Protein AF-A0A937BNZ9-F1 (afdb_monomer)

Sequence (127 aa):
MSKSIRKKSKSIGTYRVVGVMSGSSLDGLDLALCELKYARGKWIWRIEKARTIPYPPRIQEALEHVMTGNAFALAVVDTELGEFIGEKCKRFAGGKADRSAVTDTPFSTCHAVRLPSRSVPAGPSRP

pLDDT: mean 71.4, std 21.03, range [30.64, 91.31]

Radius of gyration: 19.52 Å; Cα contacts (8 Å, |Δi|>4): 177; chains: 1; bounding box: 62×24×57 Å

Structure (mmCIF, N/CA/C/O backbone):
data_AF-A0A937BNZ9-F1
#
_entry.id   AF-A0A937BNZ9-F1
#
loop_
_atom_site.group_PDB
_atom_site.id
_atom_site.type_symbol
_atom_site.label_atom_id
_atom_site.label_alt_id
_atom_site.label_comp_id
_atom_site.label_asym_id
_atom_site.label_entity_id
_atom_site.label_seq_id
_atom_site.pdbx_PDB_ins_code
_atom_site.Cartn_x
_atom_site.Cartn_y
_atom_site.Cartn_z
_atom_site.occupancy
_atom_site.B_iso_or_equiv
_atom_site.auth_seq_id
_atom_site.auth_comp_id
_atom_site.auth_asym_id
_atom_site.auth_atom_id
_atom_site.pdbx_PDB_model_num
ATOM 1 N N . MET A 1 1 ? -47.357 -3.696 33.676 1.00 39.22 1 MET A N 1
ATOM 2 C CA . MET A 1 1 ? -46.213 -4.532 33.241 1.00 39.22 1 MET A CA 1
ATOM 3 C C . MET A 1 1 ? -45.442 -3.793 32.150 1.00 39.22 1 MET A C 1
ATOM 5 O O . MET A 1 1 ? -45.849 -3.821 30.996 1.00 39.22 1 MET A O 1
ATOM 9 N N . SER A 1 2 ? -44.379 -3.067 32.508 1.00 37.16 2 SER A N 1
ATOM 10 C CA . SER A 1 2 ? -43.599 -2.262 31.555 1.00 37.16 2 SER A CA 1
ATOM 11 C C . SER A 1 2 ? -42.549 -3.126 30.857 1.00 37.16 2 SER A C 1
ATOM 13 O O . SER A 1 2 ? -41.613 -3.612 31.491 1.00 37.16 2 SER A O 1
ATOM 15 N N . LYS A 1 3 ? -42.697 -3.337 29.545 1.00 41.12 3 LYS A N 1
ATOM 16 C CA . LYS A 1 3 ? -41.694 -4.030 28.725 1.00 41.12 3 LYS A CA 1
ATOM 17 C C . LYS A 1 3 ? -40.485 -3.108 28.530 1.00 41.12 3 LYS A C 1
ATOM 19 O O . LYS A 1 3 ? -40.540 -2.148 27.770 1.00 41.12 3 LYS A O 1
ATOM 24 N N . SER A 1 4 ? -39.396 -3.406 29.236 1.00 41.72 4 SER A N 1
ATOM 25 C CA . SER A 1 4 ? -38.092 -2.760 29.061 1.00 41.72 4 SER A CA 1
ATOM 26 C C . SER A 1 4 ? -37.494 -3.155 27.706 1.00 41.72 4 SER A C 1
ATOM 28 O O . SER A 1 4 ? -37.100 -4.303 27.487 1.00 41.72 4 SER A O 1
ATOM 30 N N . ILE A 1 5 ? -37.464 -2.206 26.769 1.00 54.00 5 ILE A N 1
ATOM 31 C CA . ILE A 1 5 ? -36.854 -2.369 25.446 1.00 54.00 5 ILE A CA 1
ATOM 32 C C . ILE A 1 5 ? -35.333 -2.299 25.619 1.00 54.00 5 ILE A C 1
ATOM 34 O O . ILE A 1 5 ? -34.747 -1.223 25.749 1.00 54.00 5 ILE A O 1
ATOM 38 N N . ARG A 1 6 ? -34.671 -3.461 25.607 1.00 47.72 6 ARG A N 1
ATOM 39 C CA . ARG A 1 6 ? -33.206 -3.550 25.539 1.00 47.72 6 ARG A CA 1
ATOM 40 C C . ARG A 1 6 ? -32.745 -3.054 24.165 1.00 47.72 6 ARG A C 1
ATOM 42 O O . ARG A 1 6 ? -32.777 -3.803 23.190 1.00 47.72 6 ARG A O 1
ATOM 49 N N . LYS A 1 7 ? -32.300 -1.797 24.067 1.00 47.56 7 LYS A N 1
ATOM 50 C CA . LYS A 1 7 ? -31.563 -1.309 22.890 1.00 47.56 7 LYS A CA 1
ATOM 51 C C . LYS A 1 7 ? -30.273 -2.128 22.770 1.00 47.56 7 LYS A C 1
ATOM 53 O O . LYS A 1 7 ? -29.366 -1.967 23.583 1.00 47.56 7 LYS A O 1
ATOM 58 N N . LYS A 1 8 ? -30.185 -3.029 21.784 1.00 41.88 8 LYS A N 1
ATOM 59 C CA . LYS A 1 8 ? -28.918 -3.681 21.417 1.00 41.88 8 LYS A CA 1
ATOM 60 C C . LYS A 1 8 ? -27.934 -2.582 21.012 1.00 41.88 8 LYS A C 1
ATOM 62 O O . LYS A 1 8 ? -28.094 -1.957 19.968 1.00 41.88 8 LYS A O 1
ATOM 67 N N . SER A 1 9 ? -26.941 -2.333 21.860 1.00 45.09 9 SER A N 1
ATOM 68 C CA . SER A 1 9 ? -25.774 -1.522 21.526 1.00 45.09 9 SER A CA 1
ATOM 69 C C . SER A 1 9 ? -25.082 -2.169 20.325 1.00 45.09 9 SER A C 1
ATOM 71 O O . SER A 1 9 ? -24.562 -3.280 20.431 1.00 45.09 9 SER A O 1
ATOM 73 N N . LYS A 1 10 ? -25.150 -1.520 19.158 1.00 46.25 10 LYS A N 1
ATOM 74 C CA . LYS A 1 10 ? -24.375 -1.907 17.977 1.00 46.25 10 LYS A CA 1
ATOM 75 C C . LYS A 1 10 ? -22.909 -1.772 18.388 1.00 46.25 10 LYS A C 1
ATOM 77 O O . LYS A 1 10 ? -22.489 -0.679 18.769 1.00 46.25 10 LYS A O 1
ATOM 82 N N . SER A 1 11 ? -22.160 -2.873 18.394 1.00 52.12 11 SER A N 1
ATOM 83 C CA . SER A 1 11 ? -20.735 -2.830 18.704 1.00 52.12 11 SER A CA 1
ATOM 84 C C . SER A 1 11 ? -20.066 -1.820 17.774 1.00 52.12 11 SER A C 1
ATOM 86 O O . SER A 1 11 ? -20.223 -1.864 16.554 1.00 52.12 11 SER A O 1
ATOM 88 N N . ILE A 1 12 ? -19.362 -0.860 18.368 1.00 62.19 12 ILE A N 1
ATOM 89 C CA . ILE A 1 12 ? -18.497 0.057 17.636 1.00 62.19 12 ILE A CA 1
ATOM 90 C C . ILE A 1 12 ? -17.424 -0.807 16.973 1.00 62.19 12 ILE A C 1
ATOM 92 O O . ILE A 1 12 ? -16.578 -1.380 17.659 1.00 62.19 12 ILE A O 1
ATOM 96 N N . GLY A 1 13 ? -17.515 -0.961 15.653 1.00 73.81 13 GLY A N 1
ATOM 97 C CA . GLY A 1 13 ? -16.539 -1.716 14.882 1.00 73.81 13 GLY A CA 1
ATOM 98 C C . GLY A 1 13 ? -15.188 -1.013 14.934 1.00 73.81 13 GLY A C 1
ATOM 99 O O . GLY A 1 13 ? -15.083 0.156 14.560 1.00 73.81 13 GLY A O 1
ATOM 100 N N . THR A 1 14 ? -14.171 -1.721 15.415 1.00 82.06 14 THR A N 1
ATOM 101 C CA . THR A 1 14 ? -12.773 -1.349 15.212 1.00 82.06 14 THR A CA 1
ATOM 102 C C . THR A 1 14 ? -12.331 -1.896 13.857 1.00 82.06 14 THR A C 1
ATOM 104 O O . THR A 1 14 ? -12.491 -3.085 13.575 1.00 82.06 14 THR A O 1
ATOM 107 N N . TYR A 1 15 ? -11.777 -1.028 13.022 1.00 86.69 15 TYR A N 1
ATOM 108 C CA . TYR A 1 15 ? -11.222 -1.343 11.715 1.00 86.69 15 TYR A CA 1
ATOM 109 C C . TYR A 1 15 ? -9.708 -1.328 11.821 1.00 86.69 15 TYR A C 1
ATOM 111 O O . TYR A 1 15 ? -9.137 -0.378 12.342 1.00 86.69 15 TYR A O 1
ATOM 119 N N . ARG A 1 16 ? -9.051 -2.363 11.311 1.00 85.12 16 ARG A N 1
ATOM 120 C CA . ARG A 1 16 ? -7.601 -2.352 11.125 1.00 85.12 16 ARG A CA 1
ATOM 121 C C . ARG A 1 16 ? -7.348 -2.216 9.636 1.00 85.12 16 ARG A C 1
ATOM 123 O O . ARG A 1 16 ? -7.924 -2.978 8.862 1.00 85.12 16 ARG A O 1
ATOM 130 N N . VAL A 1 17 ? -6.555 -1.232 9.242 1.00 86.81 17 VAL A N 1
ATOM 131 C CA . VAL A 1 17 ? -6.250 -0.948 7.840 1.00 86.81 17 VAL A CA 1
ATOM 132 C C . VAL A 1 17 ? -4.750 -0.834 7.647 1.00 86.81 17 VAL A C 1
ATOM 134 O O . VAL A 1 17 ? -4.058 -0.322 8.520 1.00 86.81 17 VAL A O 1
ATOM 137 N N . VAL A 1 18 ? -4.247 -1.294 6.510 1.00 87.88 18 VAL A N 1
ATOM 138 C CA . VAL A 1 18 ? -2.873 -1.021 6.084 1.00 87.88 18 VAL A CA 1
ATOM 139 C C . VAL A 1 18 ? -2.923 0.059 5.018 1.00 87.88 18 VAL A C 1
ATOM 141 O O . VAL A 1 18 ? -3.391 -0.209 3.919 1.00 87.88 18 VAL A O 1
ATOM 144 N N . GLY A 1 19 ? -2.479 1.262 5.361 1.00 87.75 19 GLY A N 1
ATOM 145 C CA . GLY A 1 19 ? -2.134 2.309 4.413 1.00 87.75 19 GLY A CA 1
ATOM 146 C C . GLY A 1 19 ? -0.854 1.945 3.663 1.00 87.75 19 GLY A C 1
ATOM 147 O O . GLY A 1 19 ? 0.091 1.445 4.271 1.00 87.75 19 GLY A O 1
ATOM 148 N N . VAL A 1 20 ? -0.833 2.203 2.365 1.00 87.81 20 VAL A N 1
ATOM 149 C CA . VAL A 1 20 ? 0.296 1.983 1.462 1.00 87.81 20 VAL A CA 1
ATOM 150 C C . VAL A 1 20 ? 0.537 3.271 0.696 1.00 87.81 20 VAL A C 1
ATOM 152 O O . VAL A 1 20 ? -0.419 3.816 0.154 1.00 87.81 20 VAL A O 1
ATOM 155 N N . MET A 1 21 ? 1.773 3.743 0.603 1.00 87.44 21 MET A N 1
ATOM 156 C CA . MET A 1 21 ? 2.150 4.865 -0.257 1.00 87.44 21 MET A CA 1
ATOM 157 C C . MET A 1 21 ? 3.404 4.495 -1.055 1.00 87.44 21 MET A C 1
ATOM 159 O O . MET A 1 21 ? 4.328 3.893 -0.518 1.00 87.44 21 MET A O 1
ATOM 163 N N . SER A 1 22 ? 3.413 4.849 -2.341 1.00 81.94 22 SER A N 1
ATOM 164 C CA . SER A 1 22 ? 4.600 4.820 -3.198 1.00 81.94 22 SER A CA 1
ATOM 165 C C . SER A 1 22 ? 4.918 6.252 -3.609 1.00 81.94 22 SER A C 1
ATOM 167 O O . SER A 1 22 ? 4.141 6.854 -4.350 1.00 81.94 22 SER A O 1
ATOM 169 N N . GLY A 1 23 ? 6.020 6.806 -3.106 1.00 76.50 23 GLY A N 1
ATOM 170 C CA . GLY A 1 23 ? 6.479 8.143 -3.480 1.00 76.50 23 GLY A CA 1
ATOM 171 C C . GLY A 1 23 ? 7.103 8.181 -4.879 1.00 76.50 23 GLY A C 1
ATOM 172 O O . GLY A 1 23 ? 7.543 7.162 -5.409 1.00 76.50 23 GLY A O 1
ATOM 173 N N . SER A 1 24 ? 7.193 9.377 -5.469 1.00 72.81 24 SER A N 1
ATOM 174 C CA . SER A 1 24 ? 7.912 9.606 -6.736 1.00 72.81 24 SER A CA 1
ATOM 175 C C . SER A 1 24 ? 9.438 9.546 -6.591 1.00 72.81 24 SER A C 1
ATOM 177 O O . SER A 1 24 ? 10.152 9.639 -7.581 1.00 72.81 24 SER A O 1
ATOM 179 N N . SER A 1 25 ? 9.940 9.424 -5.361 1.00 76.38 25 SER A N 1
ATOM 180 C CA . SER A 1 25 ? 11.353 9.257 -5.011 1.00 76.38 25 SER A CA 1
ATOM 181 C C . SER A 1 25 ? 11.906 7.870 -5.341 1.00 76.38 25 SER A C 1
ATOM 183 O O . SER A 1 25 ? 13.122 7.706 -5.324 1.00 76.38 25 SER A O 1
ATOM 185 N N . LEU A 1 26 ? 11.037 6.889 -5.633 1.00 80.25 26 LEU A N 1
ATOM 186 C CA . LEU A 1 26 ? 11.402 5.500 -5.958 1.00 80.25 26 LEU A CA 1
ATOM 187 C C . LEU A 1 26 ? 12.331 4.839 -4.920 1.00 80.25 26 LEU A C 1
ATOM 189 O O . LEU A 1 26 ? 13.041 3.884 -5.222 1.00 80.25 26 LEU A O 1
ATOM 193 N N . ASP A 1 27 ? 12.313 5.329 -3.683 1.00 80.44 27 ASP A N 1
ATOM 194 C CA . ASP A 1 27 ? 13.146 4.891 -2.564 1.00 80.44 27 ASP A CA 1
ATOM 195 C C . ASP A 1 27 ? 12.521 3.722 -1.792 1.00 80.44 27 ASP A C 1
ATOM 197 O O . ASP A 1 27 ? 13.230 2.905 -1.196 1.00 80.44 27 ASP A O 1
ATOM 201 N N . GLY A 1 28 ? 11.196 3.578 -1.851 1.00 86.31 28 GLY A N 1
ATOM 202 C CA . GLY A 1 28 ? 10.514 2.413 -1.314 1.00 86.31 28 GLY A CA 1
ATOM 203 C C . GLY A 1 28 ? 8.997 2.517 -1.252 1.00 86.31 28 GLY A C 1
ATOM 204 O O . GLY A 1 28 ? 8.369 3.463 -1.724 1.00 86.31 28 GLY A O 1
ATOM 205 N N . LEU A 1 29 ? 8.424 1.485 -0.639 1.00 88.75 29 LEU A N 1
ATOM 206 C CA . LEU A 1 29 ? 7.015 1.340 -0.327 1.00 88.75 29 LEU A CA 1
ATOM 207 C C . LEU A 1 29 ? 6.777 1.635 1.153 1.00 88.75 29 LEU A C 1
ATOM 209 O O . LEU A 1 29 ? 7.208 0.875 2.028 1.00 88.75 29 LEU A O 1
ATOM 213 N N . ASP A 1 30 ? 6.037 2.695 1.436 1.00 89.00 30 ASP A N 1
ATOM 214 C CA . ASP A 1 30 ? 5.625 3.039 2.788 1.00 89.00 30 ASP A CA 1
ATOM 215 C C . ASP A 1 30 ? 4.382 2.252 3.183 1.00 89.00 30 ASP A C 1
ATOM 217 O O . ASP A 1 30 ? 3.367 2.267 2.489 1.00 89.00 30 ASP A O 1
ATOM 221 N N .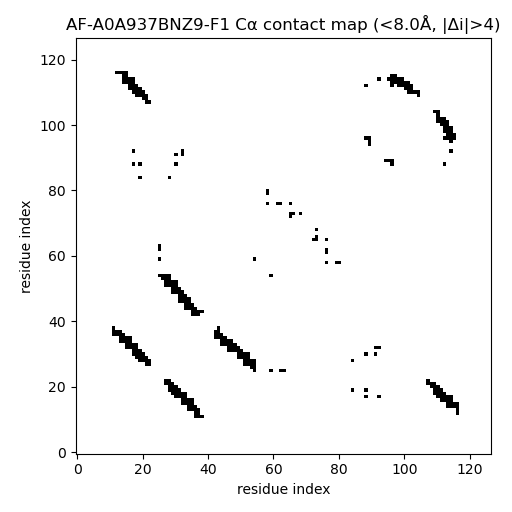 LEU A 1 31 ? 4.443 1.585 4.334 1.00 90.00 31 LEU A N 1
ATOM 222 C CA . LEU A 1 31 ? 3.326 0.855 4.920 1.00 90.00 31 LEU A CA 1
ATOM 223 C C . LEU A 1 31 ? 3.002 1.391 6.312 1.00 90.00 31 LEU A C 1
ATOM 225 O O . LEU A 1 31 ? 3.886 1.518 7.160 1.00 90.00 31 LEU A O 1
ATOM 229 N N . ALA A 1 32 ? 1.721 1.624 6.584 1.00 90.88 32 ALA A N 1
ATOM 230 C CA . ALA A 1 32 ? 1.221 2.079 7.877 1.00 90.88 32 ALA A CA 1
ATOM 231 C C . ALA A 1 32 ? 0.006 1.252 8.310 1.00 90.88 32 ALA A C 1
ATOM 233 O O . ALA A 1 32 ? -1.031 1.256 7.663 1.00 90.88 32 ALA A O 1
ATOM 234 N N . LEU A 1 33 ? 0.114 0.529 9.420 1.00 89.31 33 LEU A N 1
ATOM 235 C CA . LEU A 1 33 ? -0.976 -0.244 9.998 1.00 89.31 33 LEU A CA 1
ATOM 236 C C . LEU A 1 33 ? -1.690 0.653 10.995 1.00 89.31 33 LEU A C 1
ATOM 238 O O . LEU A 1 33 ? -1.115 1.028 12.015 1.00 89.31 33 LEU A O 1
ATOM 242 N N . CYS A 1 34 ? -2.937 0.980 10.701 1.00 88.38 34 CYS A N 1
ATOM 243 C CA . CYS A 1 34 ? -3.750 1.899 11.472 1.00 88.38 34 CYS A CA 1
ATOM 244 C C . CYS A 1 34 ? -4.981 1.187 12.025 1.00 88.38 34 CYS A C 1
ATOM 246 O O . CYS A 1 34 ? -5.642 0.405 11.342 1.00 88.38 34 CYS A O 1
ATOM 248 N N . GLU A 1 35 ? -5.323 1.500 13.262 1.00 89.25 35 GLU A N 1
ATOM 249 C CA . GLU A 1 35 ? -6.600 1.165 13.867 1.00 89.25 35 GLU A CA 1
ATOM 250 C C . GLU A 1 35 ? -7.519 2.384 13.758 1.00 89.25 35 GLU A C 1
ATOM 252 O O . GLU A 1 35 ? -7.139 3.475 14.176 1.00 89.25 35 GLU A O 1
ATOM 257 N N . LEU A 1 36 ? -8.723 2.211 13.215 1.00 88.25 36 LEU A N 1
ATOM 258 C CA . LEU A 1 36 ? -9.774 3.221 13.174 1.00 88.25 36 LEU A CA 1
ATOM 259 C C . LEU A 1 36 ? -10.986 2.736 13.954 1.00 88.25 36 LEU A C 1
ATOM 261 O O . LEU A 1 36 ? -11.424 1.594 13.832 1.00 88.25 36 LEU A O 1
ATOM 265 N N . LYS A 1 37 ? -11.584 3.632 14.722 1.00 89.25 37 LYS A N 1
ATOM 266 C CA . LYS A 1 37 ? -12.748 3.357 15.550 1.00 89.25 37 LYS A CA 1
ATOM 267 C C . LYS A 1 37 ? -13.725 4.511 15.438 1.00 89.25 37 LYS A C 1
ATOM 269 O O . LYS A 1 37 ? -13.368 5.655 15.695 1.00 89.25 37 LYS A O 1
ATOM 274 N N . TYR A 1 38 ? -14.974 4.212 15.104 1.00 85.06 38 TYR A N 1
ATOM 275 C CA . TYR A 1 38 ? -16.023 5.228 15.071 1.00 85.06 38 TYR A CA 1
ATOM 276 C C . TYR A 1 38 ? -16.827 5.202 16.370 1.00 85.06 38 TYR A C 1
ATOM 278 O O . TYR A 1 38 ? -17.598 4.276 16.607 1.00 85.06 38 TYR A O 1
ATOM 286 N N . ALA A 1 39 ? -16.641 6.196 17.236 1.00 84.69 39 ALA A N 1
ATOM 287 C CA . ALA A 1 39 ? -17.273 6.250 18.550 1.00 84.69 39 ALA A CA 1
ATOM 288 C C . ALA A 1 39 ? -17.862 7.634 18.825 1.00 84.69 39 ALA A C 1
ATOM 290 O O . ALA A 1 39 ? -17.209 8.650 18.612 1.00 84.69 39 ALA A O 1
ATOM 291 N N . ARG A 1 40 ? -19.095 7.676 19.354 1.00 83.75 40 ARG A N 1
ATOM 292 C CA . ARG A 1 40 ? -19.769 8.924 19.773 1.00 83.75 40 ARG A CA 1
ATOM 293 C C . ARG A 1 40 ? -19.778 10.008 18.676 1.00 83.75 40 ARG A C 1
ATOM 295 O O . ARG A 1 40 ? -19.562 11.180 18.960 1.00 83.75 40 ARG A O 1
ATOM 302 N N . GLY A 1 41 ? -19.986 9.603 17.421 1.00 85.19 41 GLY A N 1
ATOM 303 C CA . GLY A 1 41 ? -20.020 10.512 16.269 1.00 85.19 41 GLY A CA 1
ATOM 304 C C . GLY A 1 41 ? -18.649 10.973 15.757 1.00 85.19 41 GLY A C 1
ATOM 305 O O . GLY A 1 41 ? -18.601 11.774 14.829 1.00 85.19 41 GLY A O 1
ATOM 306 N N . LYS A 1 42 ? -17.540 10.485 16.328 1.00 86.62 42 LYS A N 1
ATOM 307 C CA . LYS A 1 42 ? -16.174 10.873 15.954 1.00 86.62 42 LYS A CA 1
ATOM 308 C C . LYS A 1 42 ? -15.342 9.664 15.534 1.00 86.62 42 LYS A C 1
ATOM 310 O O . LYS A 1 42 ? -15.501 8.566 16.070 1.00 86.62 42 LYS A O 1
ATOM 315 N N . TRP A 1 43 ? -14.423 9.886 14.599 1.00 87.62 43 TRP A N 1
ATOM 316 C CA . TRP A 1 43 ? -13.366 8.931 14.282 1.00 87.62 43 TRP A CA 1
ATOM 317 C C . TRP A 1 43 ? -12.221 9.077 15.281 1.00 87.62 43 TRP A C 1
ATOM 319 O O . TRP A 1 43 ? -11.732 10.175 15.531 1.00 87.62 43 TRP A O 1
ATOM 329 N N . ILE A 1 44 ? -11.809 7.954 15.849 1.00 89.44 44 ILE A N 1
ATOM 330 C CA . ILE A 1 44 ? -10.625 7.800 16.686 1.00 89.44 44 ILE A CA 1
ATOM 331 C C . ILE A 1 44 ? -9.680 6.902 15.902 1.00 89.44 44 ILE A C 1
ATOM 333 O O . ILE A 1 44 ? -10.116 5.884 15.365 1.00 89.44 44 ILE A O 1
ATOM 337 N N . TRP A 1 45 ? -8.409 7.266 15.825 1.00 89.19 45 TRP A N 1
ATOM 338 C CA . TRP A 1 45 ? -7.423 6.504 15.074 1.00 89.19 45 TRP A CA 1
ATOM 339 C C . TRP A 1 45 ? -6.123 6.357 15.856 1.00 89.19 45 TRP A C 1
ATOM 341 O O . TRP A 1 45 ? -5.821 7.152 16.745 1.00 89.19 45 TRP A O 1
ATOM 351 N N . ARG A 1 46 ? -5.365 5.311 15.533 1.00 90.00 46 ARG A N 1
ATOM 352 C CA . ARG A 1 46 ? -4.034 5.048 16.081 1.00 90.00 46 ARG A CA 1
ATOM 353 C C . ARG A 1 46 ? -3.181 4.354 15.031 1.00 90.00 46 ARG A C 1
ATOM 355 O O . ARG A 1 46 ? -3.636 3.387 14.429 1.00 90.00 46 ARG A O 1
ATOM 362 N N . ILE A 1 47 ? -1.940 4.795 14.861 1.00 89.69 47 ILE A N 1
ATOM 363 C CA . ILE A 1 47 ? -0.946 4.074 14.061 1.00 89.69 47 ILE A CA 1
ATOM 364 C C . ILE A 1 47 ? -0.349 2.979 14.953 1.00 89.69 47 ILE A C 1
ATOM 366 O O . ILE A 1 47 ? 0.264 3.276 15.974 1.00 89.69 47 ILE A O 1
ATOM 370 N N . GLU A 1 48 ? -0.575 1.712 14.610 1.00 88.31 48 GLU A N 1
ATOM 371 C CA . GLU A 1 48 ? 0.022 0.565 15.303 1.00 88.31 48 GLU A CA 1
ATOM 372 C C . GLU A 1 48 ? 1.486 0.373 14.890 1.00 88.31 48 GLU A C 1
ATOM 374 O O . GLU A 1 48 ? 2.335 0.094 15.735 1.00 88.31 48 GLU A O 1
ATOM 379 N N . LYS A 1 49 ? 1.773 0.466 13.584 1.00 88.12 49 LYS A N 1
ATOM 380 C CA . LYS A 1 49 ? 3.107 0.257 13.000 1.00 88.12 49 LYS A CA 1
ATOM 381 C C . LYS A 1 49 ? 3.254 1.093 11.737 1.00 88.12 49 LYS A C 1
ATOM 383 O O . LYS A 1 49 ? 2.304 1.183 10.970 1.00 88.12 49 LYS A O 1
ATOM 388 N N . ALA A 1 50 ? 4.445 1.612 11.479 1.00 91.31 50 ALA A N 1
ATOM 389 C CA . ALA A 1 50 ? 4.796 2.224 10.203 1.00 91.31 50 ALA A CA 1
ATOM 390 C C . ALA A 1 50 ? 6.196 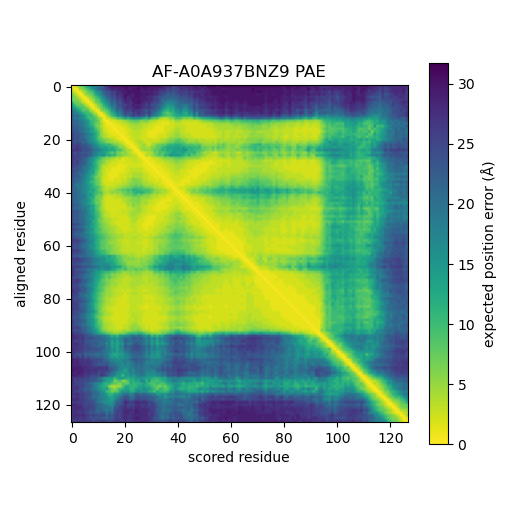1.764 9.789 1.00 91.31 50 ALA A C 1
ATOM 392 O O . ALA A 1 50 ? 7.064 1.600 10.650 1.00 91.31 50 ALA A O 1
ATOM 393 N N . ARG A 1 51 ? 6.401 1.491 8.500 1.00 90.56 51 ARG A N 1
ATOM 394 C CA . ARG A 1 51 ? 7.698 1.085 7.957 1.00 90.56 51 ARG A CA 1
ATOM 395 C C . ARG A 1 51 ? 7.777 1.363 6.461 1.00 90.56 51 ARG A C 1
ATOM 397 O O . ARG A 1 51 ? 6.867 0.990 5.731 1.00 90.56 51 ARG A O 1
ATOM 404 N N . THR A 1 52 ? 8.923 1.869 6.029 1.00 91.00 52 THR A N 1
ATOM 405 C CA . THR A 1 52 ? 9.321 1.928 4.620 1.00 91.00 52 THR A CA 1
ATOM 406 C C . THR A 1 52 ? 10.070 0.653 4.243 1.00 91.00 52 THR A C 1
ATOM 408 O O . THR A 1 52 ? 10.978 0.207 4.957 1.00 91.00 52 THR A O 1
ATOM 411 N N . ILE A 1 53 ? 9.658 0.018 3.151 1.00 89.31 53 ILE A N 1
ATOM 412 C CA . ILE A 1 53 ? 10.307 -1.164 2.585 1.00 89.31 53 ILE A CA 1
ATOM 413 C C . ILE A 1 53 ? 10.961 -0.740 1.271 1.00 89.31 53 ILE A C 1
ATOM 415 O O . ILE A 1 53 ? 10.231 -0.340 0.371 1.00 89.31 53 ILE A O 1
ATOM 419 N N . PRO A 1 54 ? 12.291 -0.849 1.123 1.00 90.44 54 PRO A N 1
ATOM 420 C CA . PRO A 1 54 ? 12.949 -0.461 -0.117 1.00 90.44 54 PRO A CA 1
ATOM 421 C C . PRO A 1 54 ? 12.449 -1.310 -1.285 1.00 90.44 54 PRO A C 1
ATOM 423 O O . PRO A 1 54 ? 12.164 -2.507 -1.122 1.00 90.44 54 PRO A O 1
ATOM 426 N N . TYR A 1 55 ? 12.348 -0.692 -2.460 1.00 89.50 55 TYR A N 1
ATOM 427 C CA . TYR A 1 55 ? 12.008 -1.427 -3.667 1.00 89.50 55 TYR A CA 1
ATOM 428 C C . TYR A 1 55 ? 13.132 -2.400 -4.046 1.00 89.50 55 TYR A C 1
ATOM 430 O O . TYR A 1 55 ? 14.312 -2.089 -3.880 1.00 89.50 55 TYR A O 1
ATOM 438 N N . PRO A 1 56 ? 12.795 -3.599 -4.549 1.00 90.12 56 PRO A N 1
ATOM 439 C CA . PRO A 1 56 ? 13.761 -4.439 -5.235 1.00 90.12 56 PRO A CA 1
ATOM 440 C C . PRO A 1 56 ? 14.307 -3.693 -6.461 1.00 90.12 56 PRO A C 1
ATOM 442 O O . PRO A 1 56 ? 13.503 -3.061 -7.151 1.00 90.12 56 PRO A O 1
ATOM 445 N N . PRO A 1 57 ? 15.603 -3.837 -6.799 1.00 88.88 57 PRO A N 1
ATOM 446 C CA . PRO A 1 57 ? 16.204 -3.166 -7.956 1.00 88.88 57 PRO A CA 1
ATOM 447 C C . PRO A 1 57 ? 15.398 -3.347 -9.246 1.00 88.88 57 PRO A C 1
ATOM 449 O O . PRO A 1 57 ? 15.128 -2.386 -9.946 1.00 88.88 57 PRO A O 1
ATOM 452 N N . ARG A 1 58 ? 14.879 -4.559 -9.484 1.00 88.81 58 ARG A N 1
ATOM 453 C CA . ARG A 1 58 ? 14.029 -4.865 -10.643 1.00 88.81 58 ARG A CA 1
ATOM 454 C C . ARG A 1 58 ? 12.779 -3.983 -10.743 1.00 88.81 58 ARG A C 1
ATOM 456 O O . ARG A 1 58 ? 12.447 -3.528 -11.829 1.00 88.81 58 ARG A O 1
ATOM 463 N N . ILE A 1 59 ? 12.073 -3.768 -9.630 1.00 88.25 59 ILE A N 1
ATOM 464 C CA . ILE A 1 59 ? 10.863 -2.929 -9.607 1.00 88.25 59 ILE A CA 1
ATOM 465 C C . ILE A 1 59 ? 11.254 -1.457 -9.721 1.00 88.25 59 ILE A C 1
ATOM 467 O O . ILE A 1 59 ? 10.575 -0.703 -10.405 1.00 88.25 59 ILE A O 1
ATOM 471 N N . GLN A 1 60 ? 12.353 -1.056 -9.082 1.00 88.38 60 GLN A N 1
ATOM 472 C CA . GLN A 1 60 ? 12.866 0.308 -9.162 1.00 88.38 60 GLN A CA 1
ATOM 473 C C . GLN A 1 60 ? 13.221 0.686 -10.608 1.00 88.38 60 GLN A C 1
ATOM 475 O O . GLN A 1 60 ? 12.661 1.643 -11.132 1.00 88.38 60 GLN A O 1
ATOM 480 N N . GLU A 1 61 ? 14.038 -0.126 -11.284 1.00 88.19 61 GLU A N 1
ATOM 481 C CA . GLU A 1 61 ? 14.393 0.037 -12.702 1.00 88.19 61 GLU A CA 1
ATOM 482 C C . GLU A 1 61 ? 13.147 0.039 -13.600 1.00 88.19 61 GLU A C 1
ATOM 484 O O . GLU A 1 61 ? 13.007 0.865 -14.503 1.00 88.19 61 GLU A O 1
ATOM 489 N N . ALA A 1 62 ? 12.199 -0.866 -13.336 1.00 86.62 62 ALA A N 1
ATOM 490 C CA . ALA A 1 62 ? 10.950 -0.920 -14.080 1.00 86.62 62 ALA A CA 1
ATOM 491 C C . ALA A 1 62 ? 10.139 0.379 -13.938 1.00 86.62 62 ALA A C 1
ATOM 493 O O . ALA A 1 62 ? 9.641 0.888 -14.939 1.00 86.62 62 ALA A O 1
ATOM 494 N N . LEU A 1 63 ? 10.038 0.939 -12.728 1.00 85.31 63 LEU A N 1
ATOM 495 C CA . LEU A 1 63 ? 9.334 2.196 -12.457 1.00 85.31 63 LEU A CA 1
ATOM 496 C C . LEU A 1 63 ? 10.051 3.420 -13.040 1.00 85.31 63 LEU A C 1
ATOM 498 O O . LEU A 1 63 ? 9.379 4.348 -13.489 1.00 85.31 63 LEU A O 1
ATOM 502 N N . GLU A 1 64 ? 11.383 3.423 -13.089 1.00 86.50 64 GLU A N 1
ATOM 503 C CA . GLU A 1 64 ? 12.161 4.496 -13.727 1.00 86.50 64 GLU A CA 1
ATOM 504 C C . GLU A 1 64 ? 11.868 4.601 -15.230 1.00 86.50 64 GLU A C 1
ATOM 506 O O . GLU A 1 64 ? 11.766 5.701 -15.779 1.00 86.50 64 GLU A O 1
ATOM 511 N N . HIS A 1 65 ? 11.678 3.462 -15.899 1.00 84.12 65 HIS A N 1
ATOM 512 C CA . HIS A 1 65 ? 11.459 3.401 -17.345 1.00 84.12 65 HIS A CA 1
ATOM 513 C C . HIS A 1 65 ? 9.985 3.303 -17.758 1.00 84.12 65 HIS A C 1
ATOM 515 O O . HIS A 1 65 ? 9.664 3.455 -18.938 1.00 84.12 65 HIS A O 1
ATOM 521 N N . VAL A 1 66 ? 9.060 3.080 -16.818 1.00 82.12 66 VAL A N 1
ATOM 522 C CA . VAL A 1 66 ? 7.643 2.845 -17.145 1.00 82.12 66 VAL A CA 1
ATOM 523 C C . VAL A 1 66 ? 6.992 4.047 -17.836 1.00 82.12 66 VAL A C 1
ATOM 525 O O . VAL A 1 66 ? 6.162 3.873 -18.726 1.00 82.12 66 VAL A O 1
ATOM 528 N N . MET A 1 67 ? 7.415 5.266 -17.483 1.00 77.88 67 MET A N 1
ATOM 529 C CA . MET A 1 67 ? 6.865 6.512 -18.031 1.00 77.88 67 MET A CA 1
ATOM 530 C C . MET A 1 67 ? 7.258 6.756 -19.493 1.00 77.88 67 MET A C 1
ATOM 532 O O . MET A 1 67 ? 6.602 7.535 -20.181 1.00 77.88 67 MET A O 1
ATOM 536 N N . THR A 1 68 ? 8.314 6.100 -19.976 1.00 83.50 68 THR A N 1
ATOM 537 C CA . THR A 1 68 ? 8.766 6.168 -21.373 1.00 83.50 68 THR A CA 1
ATOM 538 C C . THR A 1 68 ? 8.427 4.898 -22.161 1.00 83.50 68 THR A C 1
ATOM 540 O O . THR A 1 68 ? 8.719 4.816 -23.355 1.00 83.50 68 THR A O 1
ATOM 543 N N . GLY A 1 69 ? 7.799 3.913 -21.510 1.00 81.06 69 GLY A N 1
ATOM 544 C CA . GLY A 1 69 ? 7.409 2.637 -22.096 1.00 81.06 69 GLY A CA 1
ATOM 545 C C . GLY A 1 69 ? 6.110 2.687 -22.905 1.00 81.06 69 GLY A C 1
ATOM 546 O O . GLY A 1 69 ? 5.398 3.687 -22.968 1.00 81.06 69 GLY A O 1
ATOM 547 N N . ASN A 1 70 ? 5.781 1.559 -23.536 1.00 88.06 70 ASN A N 1
ATOM 548 C CA . ASN A 1 70 ? 4.493 1.369 -24.204 1.00 88.06 70 ASN A CA 1
ATOM 549 C C . ASN A 1 70 ? 3.418 0.864 -23.218 1.00 88.06 70 ASN A C 1
ATOM 551 O O . ASN A 1 70 ? 3.720 0.428 -22.107 1.00 88.06 70 ASN A O 1
ATOM 555 N N . ALA A 1 71 ? 2.151 0.876 -23.644 1.00 87.75 71 ALA A N 1
ATOM 556 C CA . ALA A 1 71 ? 1.024 0.456 -22.804 1.00 87.75 71 ALA A CA 1
ATOM 557 C C . ALA A 1 71 ? 1.151 -0.983 -22.266 1.00 87.75 71 ALA A C 1
ATOM 559 O O . ALA A 1 71 ? 0.698 -1.273 -21.162 1.00 87.75 71 ALA A O 1
ATOM 560 N N . PHE A 1 72 ? 1.788 -1.883 -23.023 1.00 87.88 72 PHE A N 1
ATOM 561 C CA . PHE A 1 72 ? 2.025 -3.254 -22.578 1.00 87.88 72 PHE A CA 1
ATOM 562 C C . PHE A 1 72 ? 3.047 -3.304 -21.435 1.00 87.88 72 PHE A C 1
ATOM 564 O O . PHE A 1 72 ? 2.803 -3.964 -20.429 1.00 87.88 72 PHE A O 1
ATOM 571 N N . ALA A 1 73 ? 4.153 -2.564 -21.550 1.00 84.00 73 ALA A N 1
ATOM 572 C CA . ALA A 1 73 ? 5.153 -2.455 -20.492 1.00 84.00 73 ALA A CA 1
ATOM 573 C C . ALA A 1 73 ? 4.544 -1.883 -19.203 1.00 84.00 73 ALA A C 1
ATOM 575 O O . ALA A 1 73 ? 4.768 -2.437 -18.131 1.00 84.00 73 ALA A O 1
ATOM 576 N N . LEU A 1 74 ? 3.703 -0.849 -19.311 1.00 87.00 74 LEU A N 1
ATOM 577 C CA . LEU A 1 74 ? 2.981 -0.291 -18.164 1.00 87.00 74 LEU A CA 1
ATOM 578 C C . LEU A 1 74 ? 2.107 -1.344 -17.465 1.00 87.00 74 LEU A C 1
ATOM 580 O O . LEU A 1 74 ? 2.172 -1.467 -16.247 1.00 87.00 74 LEU A O 1
ATOM 584 N N . ALA A 1 75 ? 1.339 -2.136 -18.218 1.00 88.44 75 ALA A N 1
ATOM 585 C CA . ALA A 1 75 ? 0.481 -3.180 -17.650 1.00 88.44 75 ALA A CA 1
ATOM 586 C C . ALA A 1 75 ? 1.275 -4.294 -16.939 1.00 88.44 75 ALA A C 1
ATOM 588 O O . ALA A 1 75 ? 0.839 -4.820 -15.913 1.00 88.44 75 ALA A O 1
ATOM 589 N N . VAL A 1 76 ? 2.454 -4.645 -17.464 1.00 88.31 76 VAL A N 1
ATOM 590 C CA . VAL A 1 76 ? 3.356 -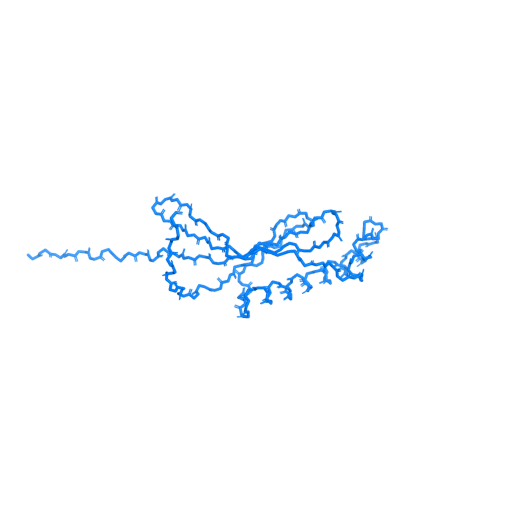5.615 -16.826 1.00 88.31 76 VAL A CA 1
ATOM 591 C C . VAL A 1 76 ? 3.881 -5.072 -15.497 1.00 88.31 76 VAL A C 1
ATOM 593 O O . VAL A 1 76 ? 3.812 -5.772 -14.487 1.00 88.31 76 VAL A O 1
ATOM 596 N N . VAL A 1 77 ? 4.359 -3.824 -15.481 1.00 87.62 77 VAL A N 1
ATOM 597 C CA . VAL A 1 77 ? 4.885 -3.184 -14.264 1.00 87.62 77 VAL A CA 1
ATOM 598 C C . VAL A 1 77 ? 3.791 -2.981 -13.218 1.00 87.62 77 VAL A C 1
ATOM 600 O O . VAL A 1 77 ? 4.034 -3.227 -12.041 1.00 87.62 77 VAL A O 1
ATOM 603 N N . ASP A 1 78 ? 2.582 -2.598 -13.632 1.00 87.69 78 ASP A N 1
ATOM 604 C CA . ASP A 1 78 ? 1.419 -2.467 -12.746 1.00 87.69 78 ASP A CA 1
ATOM 605 C C . ASP A 1 78 ? 1.089 -3.795 -12.046 1.00 87.69 78 ASP A C 1
ATOM 607 O O . ASP A 1 78 ? 0.954 -3.848 -10.821 1.00 87.69 78 ASP A O 1
ATOM 611 N N . THR A 1 79 ? 1.084 -4.896 -12.806 1.00 88.50 79 THR A N 1
ATOM 612 C CA . THR A 1 79 ? 0.867 -6.243 -12.259 1.00 88.50 79 THR A CA 1
ATOM 613 C C . THR A 1 79 ? 1.967 -6.627 -11.263 1.00 88.50 79 THR A C 1
ATOM 615 O O . THR A 1 79 ? 1.670 -7.062 -10.149 1.00 88.50 79 THR A O 1
ATOM 618 N N . GLU A 1 80 ? 3.240 -6.432 -11.623 1.00 89.25 80 GLU A N 1
ATOM 619 C CA . GLU A 1 80 ? 4.383 -6.774 -10.762 1.00 89.25 80 GLU A CA 1
ATOM 620 C C . GLU A 1 80 ? 4.403 -5.937 -9.470 1.00 89.25 80 GLU A C 1
ATOM 622 O O . GLU A 1 80 ? 4.635 -6.465 -8.375 1.00 89.25 80 GLU A O 1
ATOM 627 N N . LEU A 1 81 ? 4.096 -4.641 -9.570 1.00 88.94 81 LEU A N 1
ATOM 628 C CA . LEU A 1 81 ? 3.992 -3.750 -8.421 1.00 88.94 81 LEU A CA 1
ATOM 629 C C . LEU A 1 81 ? 2.823 -4.150 -7.511 1.00 88.94 81 LEU A C 1
ATOM 631 O O . LEU A 1 81 ? 2.993 -4.215 -6.291 1.00 88.94 81 LEU A O 1
ATOM 635 N N . GLY A 1 82 ? 1.657 -4.466 -8.079 1.00 88.38 82 GLY A N 1
ATOM 636 C CA . GLY A 1 82 ? 0.488 -4.923 -7.329 1.00 88.38 82 GLY A CA 1
ATOM 637 C C . GLY A 1 82 ? 0.760 -6.208 -6.540 1.00 88.38 82 GLY A C 1
ATOM 638 O O . GLY A 1 82 ? 0.437 -6.296 -5.348 1.00 88.38 82 GLY A O 1
ATOM 639 N N . GLU A 1 83 ? 1.426 -7.186 -7.159 1.00 89.12 83 GLU A N 1
ATOM 640 C CA . GLU A 1 83 ? 1.853 -8.420 -6.490 1.00 89.12 83 GLU A CA 1
ATOM 641 C C . GLU A 1 83 ? 2.826 -8.139 -5.338 1.00 89.12 83 GLU A C 1
ATOM 643 O O . GLU A 1 83 ? 2.642 -8.651 -4.224 1.00 89.12 83 GLU A O 1
ATOM 648 N N . PHE A 1 84 ? 3.822 -7.279 -5.570 1.00 89.69 84 PHE A N 1
ATOM 649 C CA . PHE A 1 84 ? 4.781 -6.867 -4.550 1.00 89.69 84 PHE A CA 1
ATOM 650 C C . PHE A 1 84 ? 4.091 -6.188 -3.359 1.00 89.69 84 PHE A C 1
ATOM 652 O O . PHE A 1 84 ? 4.295 -6.598 -2.210 1.00 89.69 84 PHE A O 1
ATOM 659 N N . ILE A 1 85 ? 3.231 -5.196 -3.613 1.00 90.00 85 ILE A N 1
ATOM 660 C CA . ILE A 1 85 ? 2.479 -4.472 -2.578 1.00 90.00 85 ILE A CA 1
ATOM 661 C C . ILE A 1 85 ? 1.617 -5.442 -1.773 1.00 90.00 85 ILE A C 1
ATOM 663 O O . ILE A 1 85 ? 1.650 -5.421 -0.537 1.00 90.00 85 ILE A O 1
ATOM 667 N N . GLY A 1 86 ? 0.877 -6.326 -2.447 1.00 87.44 86 GLY A N 1
ATOM 668 C CA . GLY A 1 86 ? 0.033 -7.326 -1.801 1.00 87.44 86 GLY A CA 1
ATOM 669 C C . GLY A 1 86 ? 0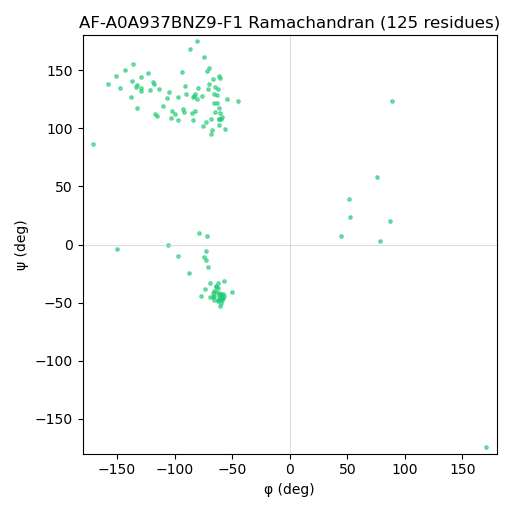.831 -8.266 -0.893 1.00 87.44 86 GLY A C 1
ATOM 670 O O . GLY A 1 86 ? 0.427 -8.526 0.249 1.00 87.44 86 GLY A O 1
ATOM 671 N N . GLU A 1 87 ? 1.996 -8.734 -1.352 1.00 89.38 87 GLU A N 1
ATOM 672 C CA . GLU A 1 87 ? 2.892 -9.573 -0.555 1.00 89.38 87 GLU A CA 1
ATOM 673 C C . GLU A 1 87 ? 3.399 -8.828 0.689 1.00 89.38 87 GLU A C 1
ATOM 675 O O . GLU A 1 87 ? 3.331 -9.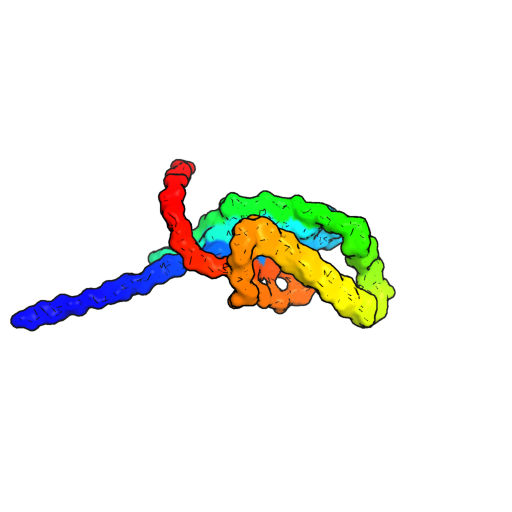358 1.809 1.00 89.38 87 GLU A O 1
ATOM 680 N N . LYS A 1 88 ? 3.869 -7.582 0.525 1.00 89.44 88 LYS A N 1
ATOM 681 C CA . LYS A 1 88 ? 4.385 -6.781 1.643 1.00 89.44 88 LYS A CA 1
ATOM 682 C C . LYS A 1 88 ? 3.294 -6.424 2.640 1.00 89.44 88 LYS A C 1
ATOM 684 O O . LYS A 1 88 ? 3.519 -6.594 3.837 1.00 89.44 88 LYS A O 1
ATOM 689 N N . CYS A 1 89 ? 2.098 -6.057 2.186 1.00 86.62 89 CYS A N 1
ATOM 690 C CA . CYS A 1 89 ? 0.949 -5.797 3.053 1.00 86.62 89 CYS A CA 1
ATOM 691 C C . CYS A 1 89 ? 0.568 -7.028 3.880 1.00 86.62 89 CYS A C 1
ATOM 693 O O . CYS A 1 89 ? 0.392 -6.937 5.098 1.00 86.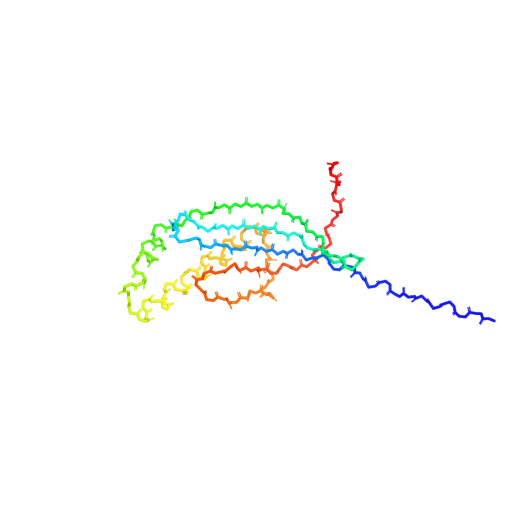62 89 CYS A O 1
ATOM 695 N N . LYS A 1 90 ? 0.489 -8.207 3.247 1.00 85.75 90 LYS A N 1
ATOM 696 C CA . LYS A 1 90 ? 0.152 -9.465 3.931 1.00 85.75 90 LYS A CA 1
ATOM 697 C C . LYS A 1 90 ? 1.171 -9.817 5.014 1.00 85.75 90 LYS A C 1
ATOM 699 O O . LYS A 1 90 ? 0.782 -10.252 6.103 1.00 85.75 90 LYS A O 1
ATOM 704 N N . ARG A 1 91 ? 2.462 -9.626 4.724 1.00 87.12 91 ARG A N 1
ATOM 705 C CA . ARG A 1 91 ? 3.551 -9.823 5.691 1.00 87.12 91 ARG A CA 1
ATOM 706 C C . ARG A 1 91 ? 3.495 -8.790 6.816 1.00 87.12 91 ARG A C 1
ATOM 708 O O . ARG A 1 91 ? 3.582 -9.161 7.983 1.00 87.12 91 ARG A O 1
ATOM 715 N N . PHE A 1 92 ? 3.295 -7.517 6.484 1.00 85.94 92 PHE A N 1
ATOM 716 C CA . PHE A 1 92 ? 3.259 -6.409 7.438 1.00 85.94 92 PHE A CA 1
ATOM 717 C C . PHE A 1 92 ? 2.088 -6.515 8.429 1.00 85.94 92 PHE A C 1
ATOM 719 O O . PHE A 1 92 ? 2.254 -6.258 9.622 1.00 85.94 92 PHE A O 1
ATOM 726 N N . ALA A 1 93 ? 0.929 -6.992 7.964 1.00 82.12 93 ALA A N 1
ATOM 727 C CA . ALA A 1 93 ? -0.257 -7.229 8.785 1.00 82.12 93 ALA A CA 1
ATOM 728 C C . ALA A 1 93 ? -0.175 -8.470 9.706 1.00 82.12 93 ALA A C 1
ATOM 730 O O . ALA A 1 93 ? -1.031 -8.627 10.578 1.00 82.12 93 ALA A O 1
ATOM 731 N N . GLY A 1 94 ? 0.825 -9.349 9.547 1.00 75.75 94 GLY A N 1
ATOM 732 C CA . GLY A 1 94 ? 1.022 -10.526 10.409 1.00 75.75 94 GLY A CA 1
ATOM 733 C C . GLY A 1 94 ? 0.255 -11.796 10.005 1.00 75.75 94 GLY A C 1
ATOM 734 O O . GLY A 1 94 ? 0.098 -12.692 10.830 1.00 75.75 94 GLY A O 1
ATOM 735 N N . GLY A 1 95 ? -0.190 -11.906 8.745 1.00 60.19 95 GLY A N 1
ATOM 736 C CA . GLY A 1 95 ? -0.768 -13.135 8.179 1.00 60.19 95 GLY A CA 1
ATOM 737 C C . GLY A 1 95 ? -2.288 -13.295 8.355 1.00 60.19 95 GLY A C 1
ATOM 738 O O . GLY A 1 95 ? -2.805 -13.343 9.466 1.00 60.19 95 GLY A O 1
ATOM 739 N N . LYS A 1 96 ? -2.979 -13.465 7.213 1.00 45.44 96 LYS A N 1
ATOM 740 C CA . LYS A 1 96 ? -4.440 -13.384 6.962 1.00 45.44 96 LYS A CA 1
ATOM 741 C C . LYS A 1 96 ? -4.988 -11.949 6.920 1.00 45.44 96 LYS A C 1
ATOM 743 O O . LYS A 1 96 ? -5.910 -11.596 7.649 1.00 45.44 96 LYS A O 1
ATOM 748 N N . ALA A 1 97 ? -4.437 -11.145 6.008 1.00 46.88 97 ALA A N 1
ATOM 749 C CA . ALA A 1 97 ? -5.200 -10.048 5.425 1.00 46.88 97 ALA A CA 1
ATOM 750 C C . ALA A 1 97 ? -6.384 -10.649 4.654 1.00 46.88 97 ALA A C 1
ATOM 752 O O . ALA A 1 97 ? -6.191 -11.510 3.794 1.00 46.88 97 ALA A O 1
ATOM 753 N N . ASP A 1 98 ? -7.594 -10.257 5.034 1.00 44.75 98 ASP A N 1
ATOM 754 C CA . ASP A 1 98 ? -8.791 -10.513 4.245 1.00 44.75 98 ASP A CA 1
ATOM 755 C C . ASP A 1 98 ? -8.706 -9.611 3.010 1.00 44.75 98 ASP A C 1
ATOM 757 O O . ASP A 1 98 ? -8.345 -8.441 3.125 1.00 44.75 98 ASP A O 1
ATOM 761 N N . ARG A 1 99 ? -8.983 -10.144 1.818 1.00 43.66 99 ARG A N 1
ATOM 762 C CA . ARG A 1 99 ? -8.900 -9.382 0.556 1.00 43.66 99 ARG A CA 1
ATOM 763 C C . ARG A 1 99 ? -10.036 -8.353 0.421 1.00 43.66 99 ARG A C 1
ATOM 765 O O . ARG A 1 99 ? -10.203 -7.757 -0.634 1.00 43.66 99 ARG A O 1
ATOM 772 N N . SER A 1 100 ? -10.839 -8.147 1.462 1.00 38.88 100 SER A N 1
ATOM 773 C CA . SER A 1 100 ? -12.170 -7.544 1.373 1.00 38.88 100 SER A CA 1
ATOM 774 C C . SER A 1 100 ? -12.214 -6.015 1.238 1.00 38.88 100 SER A C 1
ATOM 776 O O . SER A 1 100 ? -13.288 -5.444 1.396 1.00 38.88 100 SER A O 1
ATOM 778 N N . ALA A 1 101 ? -11.093 -5.334 1.006 1.00 41.53 101 ALA A N 1
ATOM 779 C CA . ALA A 1 101 ? -11.066 -3.955 0.513 1.00 41.53 101 ALA A CA 1
ATOM 780 C C . ALA A 1 101 ? -9.622 -3.604 0.160 1.00 41.53 101 ALA A C 1
ATOM 782 O O . ALA A 1 101 ? -8.894 -3.111 1.014 1.00 41.53 101 ALA A O 1
ATOM 783 N N . VAL A 1 102 ? -9.198 -3.913 -1.061 1.00 43.25 102 VAL A N 1
ATOM 784 C CA . VAL A 1 102 ? -8.127 -3.160 -1.717 1.00 43.25 102 VAL A CA 1
ATOM 785 C C . VAL A 1 102 ? -8.867 -2.212 -2.648 1.00 43.25 102 VAL A C 1
ATOM 787 O O . VAL A 1 102 ? -9.599 -2.663 -3.523 1.00 43.25 102 VAL A O 1
ATOM 790 N N . THR A 1 103 ? -8.812 -0.915 -2.373 1.00 38.53 103 THR A N 1
ATOM 791 C CA . THR A 1 103 ? -9.348 0.084 -3.298 1.00 38.53 103 THR A CA 1
ATOM 792 C C . THR A 1 103 ? -8.271 0.358 -4.336 1.00 38.53 103 THR A C 1
ATOM 794 O O . THR A 1 103 ? -7.267 0.982 -3.997 1.00 38.53 103 THR A O 1
ATOM 797 N N . ASP A 1 104 ? -8.465 -0.134 -5.558 1.00 32.50 104 ASP A N 1
ATOM 798 C CA . ASP A 1 104 ? -7.634 0.231 -6.705 1.00 32.50 104 ASP A CA 1
ATOM 799 C C . ASP A 1 104 ? -7.831 1.721 -6.996 1.00 32.50 104 ASP A C 1
ATOM 801 O O . ASP A 1 104 ? -8.924 2.161 -7.363 1.00 32.50 104 ASP A O 1
ATOM 805 N N . THR A 1 105 ? -6.777 2.512 -6.804 1.00 33.78 105 THR A N 1
ATOM 806 C CA . THR A 1 105 ? -6.721 3.901 -7.272 1.00 33.78 105 THR A CA 1
ATOM 807 C C . THR A 1 105 ? -5.434 4.116 -8.062 1.00 33.78 105 THR A C 1
ATOM 809 O O . THR A 1 105 ? -4.374 3.688 -7.605 1.00 33.78 105 THR A O 1
ATOM 812 N N . PRO A 1 106 ? -5.498 4.774 -9.231 1.00 30.64 106 PRO A N 1
ATOM 813 C CA . PRO A 1 106 ? -4.391 4.826 -10.179 1.00 30.64 106 PRO A CA 1
ATOM 814 C C . PRO A 1 106 ? -3.172 5.587 -9.630 1.00 30.64 106 PRO A C 1
ATOM 816 O O . PRO A 1 106 ? -3.293 6.710 -9.148 1.00 30.64 106 PRO A O 1
ATOM 819 N N . PHE A 1 107 ? -2.007 4.938 -9.729 1.00 34.69 107 PHE A N 1
ATOM 820 C CA . PHE A 1 107 ? -0.628 5.441 -9.882 1.00 34.69 107 PHE A CA 1
ATOM 821 C C . PHE A 1 107 ? -0.092 6.623 -9.036 1.00 34.69 107 PHE A C 1
ATOM 823 O O . PHE A 1 107 ? 1.031 7.062 -9.269 1.00 34.69 107 PHE A O 1
ATOM 830 N N . SER A 1 108 ? -0.811 7.141 -8.035 1.00 39.44 108 SER A N 1
ATOM 831 C CA . SER A 1 108 ? -0.306 8.264 -7.219 1.00 39.44 108 SER A CA 1
ATOM 832 C C . SER A 1 108 ? -0.790 8.306 -5.765 1.00 39.44 108 SER A C 1
ATOM 834 O O . SER A 1 108 ? -0.375 9.181 -5.009 1.00 39.44 108 SER A O 1
ATOM 836 N N . THR A 1 109 ? -1.682 7.426 -5.302 1.00 46.44 109 THR A N 1
ATOM 837 C CA . THR A 1 109 ? -2.381 7.709 -4.036 1.00 46.44 109 THR A CA 1
ATOM 838 C C . THR A 1 109 ? -2.631 6.472 -3.184 1.00 46.44 109 THR A C 1
ATOM 840 O O . THR A 1 109 ? -2.688 5.337 -3.649 1.00 46.44 109 THR A O 1
ATOM 843 N N . CYS A 1 110 ? -2.662 6.736 -1.884 1.00 41.62 110 CYS A N 1
ATOM 844 C CA . CYS A 1 110 ? -2.671 5.808 -0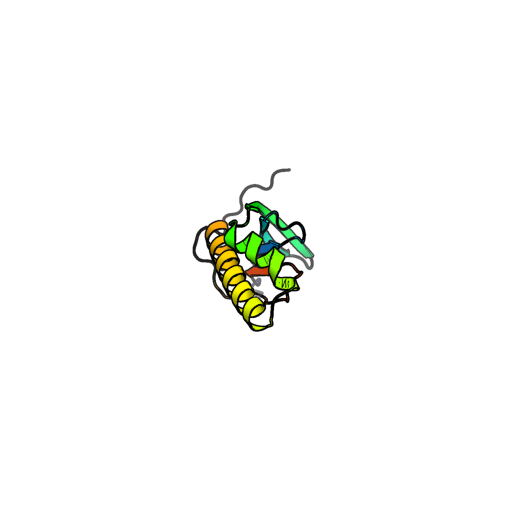.774 1.00 41.62 110 CYS A CA 1
ATOM 845 C C . CYS A 1 110 ? -3.632 4.614 -0.934 1.00 41.62 110 CYS A C 1
ATOM 847 O O . CYS A 1 110 ? -4.838 4.800 -1.057 1.00 41.62 110 CYS A O 1
ATOM 849 N N . HIS A 1 111 ? -3.122 3.380 -0.843 1.00 52.97 111 HIS A N 1
ATOM 850 C CA . HIS A 1 111 ? -3.985 2.191 -0.791 1.00 52.97 111 HIS A CA 1
ATOM 851 C C . HIS A 1 111 ? -4.300 1.850 0.663 1.00 52.97 111 HIS A C 1
ATOM 853 O O . HIS A 1 111 ? -3.407 1.873 1.503 1.00 52.97 111 HIS A O 1
ATOM 859 N N . ALA A 1 112 ? -5.551 1.517 0.983 1.00 47.72 112 ALA A N 1
ATOM 860 C CA . ALA A 1 112 ? -5.941 1.067 2.317 1.00 47.72 112 ALA A CA 1
ATOM 861 C C . ALA A 1 112 ? -6.471 -0.370 2.253 1.00 47.72 112 ALA A C 1
ATOM 863 O O . ALA A 1 112 ? -7.545 -0.601 1.708 1.00 47.72 112 ALA A O 1
ATOM 864 N N . VAL A 1 113 ? -5.747 -1.331 2.834 1.00 56.75 113 VAL A N 1
ATOM 865 C CA . VAL A 1 113 ? -6.183 -2.735 2.915 1.00 56.75 113 VAL A CA 1
ATOM 866 C C . VAL A 1 113 ? -6.912 -2.983 4.227 1.00 56.75 113 VAL A C 1
ATOM 868 O O . VAL A 1 113 ? -6.301 -2.892 5.292 1.00 56.75 113 VAL A O 1
ATOM 871 N N . ARG A 1 114 ? -8.202 -3.330 4.186 1.00 50.50 114 ARG A N 1
ATOM 872 C CA . ARG A 1 114 ? -8.972 -3.672 5.396 1.00 50.50 114 ARG A CA 1
ATOM 873 C C . ARG A 1 114 ? -8.635 -5.075 5.898 1.00 50.50 114 ARG A C 1
ATOM 875 O O . ARG A 1 114 ? -8.768 -6.055 5.178 1.00 50.50 114 ARG A O 1
ATOM 882 N N . LEU A 1 115 ? -8.289 -5.184 7.175 1.00 52.47 115 LEU A N 1
ATOM 883 C CA . LEU A 1 115 ? -8.090 -6.456 7.862 1.00 52.47 115 LEU A CA 1
ATOM 884 C C . LEU A 1 115 ? -9.381 -6.902 8.572 1.00 52.47 115 LEU A C 1
ATOM 886 O O . LEU A 1 115 ? -10.147 -6.059 9.059 1.00 52.47 115 LEU A O 1
ATOM 890 N N . PRO A 1 116 ? -9.625 -8.220 8.682 1.00 46.25 116 PRO A N 1
ATOM 891 C CA . PRO A 1 116 ? -10.793 -8.738 9.375 1.00 46.25 116 PRO A CA 1
ATOM 892 C C . PRO A 1 116 ? -10.694 -8.375 10.860 1.00 46.25 116 PRO A C 1
ATOM 894 O O . PRO A 1 116 ? -9.635 -8.505 11.484 1.00 46.25 116 PRO A O 1
ATOM 897 N N . SER A 1 117 ? -11.799 -7.903 11.440 1.00 45.31 117 SER A N 1
ATOM 898 C CA . SER A 1 117 ? -11.844 -7.508 12.847 1.00 45.31 117 SER A CA 1
ATOM 899 C C . SER A 1 117 ? -11.699 -8.746 13.737 1.00 45.31 117 SER A C 1
ATOM 901 O O . SER A 1 117 ? -12.680 -9.424 14.040 1.00 45.31 117 SER A O 1
ATOM 903 N N . ARG A 1 118 ? -10.481 -9.059 14.181 1.00 44.34 118 ARG A N 1
ATOM 904 C CA . ARG A 1 118 ? -10.304 -9.846 15.404 1.00 44.34 118 ARG A CA 1
ATOM 905 C C . ARG A 1 118 ? -10.486 -8.908 16.588 1.00 44.34 118 ARG A C 1
ATOM 907 O O . ARG A 1 118 ? -9.965 -7.798 16.578 1.00 44.34 118 ARG A O 1
ATOM 914 N N . SER A 1 119 ? -11.239 -9.347 17.588 1.00 41.50 119 SER A N 1
ATOM 915 C CA . SER A 1 119 ? -11.347 -8.681 18.884 1.00 41.50 119 SER A CA 1
ATOM 916 C C . SER A 1 119 ? -9.949 -8.543 19.494 1.00 41.50 119 SER A C 1
ATOM 918 O O . SER A 1 119 ? -9.401 -9.515 20.011 1.00 41.50 119 SER A O 1
ATOM 920 N N . VAL A 1 120 ? -9.345 -7.361 19.376 1.00 45.47 120 VAL A N 1
ATOM 921 C CA . VAL A 1 120 ? -8.060 -7.049 20.009 1.00 45.47 120 VAL A CA 1
ATOM 922 C C . VAL A 1 120 ? -8.346 -6.695 21.474 1.00 45.47 120 VAL A C 1
ATOM 924 O O . VAL A 1 120 ? -9.191 -5.828 21.718 1.00 45.47 120 VAL A O 1
ATOM 927 N N . PRO A 1 121 ? -7.710 -7.349 22.461 1.00 35.59 121 PRO A N 1
ATOM 928 C CA . PRO A 1 121 ? -7.824 -6.932 23.852 1.00 35.59 121 PRO A CA 1
ATOM 929 C C . PRO A 1 121 ? -7.257 -5.517 24.004 1.00 35.59 121 PRO A C 1
ATOM 931 O O . PRO A 1 121 ? -6.199 -5.195 23.462 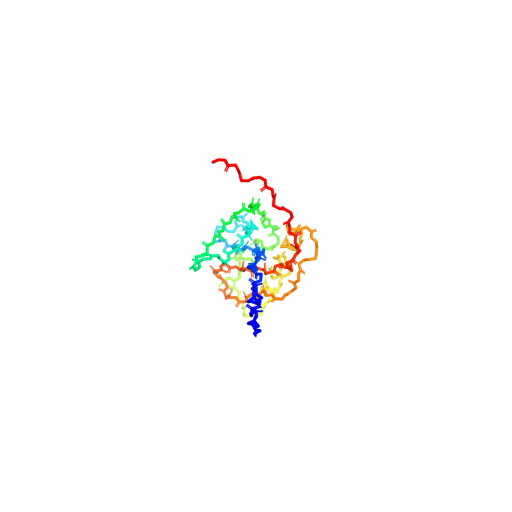1.00 35.59 121 PRO A O 1
ATOM 934 N N . ALA A 1 122 ? -7.990 -4.658 24.711 1.00 39.81 122 ALA A N 1
ATOM 935 C CA . ALA A 1 122 ? -7.603 -3.276 24.950 1.00 39.81 122 ALA A CA 1
ATOM 936 C C . ALA A 1 122 ? -6.274 -3.227 25.725 1.00 39.81 122 ALA A C 1
ATOM 938 O O . ALA A 1 122 ? -6.239 -3.470 26.928 1.00 39.81 122 ALA A O 1
ATOM 939 N N . GLY A 1 123 ? -5.176 -2.941 25.023 1.00 38.16 123 GLY A N 1
ATOM 940 C CA . GLY A 1 123 ? -3.904 -2.583 25.647 1.00 38.16 123 GLY A CA 1
ATOM 941 C C . GLY A 1 123 ? -3.996 -1.199 26.300 1.00 38.16 123 GLY A C 1
ATOM 942 O O . GLY A 1 123 ? -4.795 -0.371 25.847 1.00 38.16 123 GLY A O 1
ATOM 943 N N . PRO A 1 124 ? -3.211 -0.933 27.358 1.00 38.12 124 PRO A N 1
ATOM 944 C CA . PRO A 1 124 ? -3.346 0.283 28.146 1.00 38.12 124 PRO A CA 1
ATOM 945 C C . PRO A 1 124 ? -3.053 1.516 27.289 1.00 38.12 124 PRO A C 1
ATOM 947 O O . PRO A 1 124 ? -2.027 1.601 26.613 1.00 38.12 124 PRO A O 1
ATOM 950 N N . SER A 1 125 ? -3.973 2.477 27.327 1.00 41.06 125 SER A N 1
ATOM 951 C CA . SER A 1 125 ? -3.736 3.842 26.869 1.00 41.06 125 SER A CA 1
ATOM 952 C C . SER A 1 125 ? -2.608 4.433 27.712 1.00 41.06 125 SER A C 1
ATOM 954 O O . SER A 1 125 ? -2.773 4.596 28.922 1.00 41.06 125 SER A O 1
ATOM 956 N N . ARG A 1 126 ? -1.453 4.700 27.095 1.00 34.66 126 ARG A N 1
ATOM 957 C CA . ARG A 1 126 ? -0.421 5.537 27.715 1.00 34.66 126 ARG A CA 1
ATOM 958 C C . ARG A 1 126 ? -0.883 7.006 27.728 1.00 34.66 126 ARG A C 1
ATOM 960 O O . ARG A 1 126 ? -1.686 7.356 26.861 1.00 34.66 126 ARG A O 1
ATOM 967 N N . PRO A 1 127 ? -0.445 7.770 28.746 1.00 46.38 127 PRO A N 1
ATOM 968 C CA . PRO A 1 127 ? -1.004 9.067 29.135 1.00 46.38 127 PRO A CA 1
ATOM 969 C C . PRO A 1 127 ? -0.838 10.158 28.079 1.00 46.38 127 PRO A C 1
ATOM 971 O O . PRO A 1 127 ? 0.138 10.078 27.298 1.00 46.38 127 PRO A O 1
#

Foldseek 3Di:
DDDDDPDPDDPFDKWWKWKWFDDPVLQFIKIWTKIWTCPPNDIDMDTPDIDTDGDDPVLSVLVVCLVVDDPVSVVVSVVVVVVVVVVVNCVVVPHQQDQPDFDDDPDGDMTMGIRDDDPDPDDDDDD

Secondary structure (DSSP, 8-state):
-------------EEEEEEEEE-TT-S-EEEEEEEEEEETTEEEEEEEEEEEEPPPHHHHHHHHHHTTS-HHHHHHHHHHHHHHHHHHHHHHTTS---SS------SSS-EEEEEP-----------

Solvent-accessible surface area (backbone atoms only — not comparable to full-atom values): 7793 Å² total; per-residue (Å²): 136,84,83,80,80,80,77,79,76,74,77,68,60,59,43,38,30,35,39,34,42,65,60,95,79,63,65,31,41,36,38,34,35,32,41,40,33,60,52,97,95,39,83,45,75,46,79,78,47,72,50,75,42,68,55,54,68,70,58,38,57,48,60,73,47,38,86,78,48,53,76,68,54,38,53,52,49,53,52,55,51,52,51,51,51,53,51,50,50,32,60,73,74,68,66,79,60,44,82,84,35,69,60,91,60,82,97,71,61,69,32,49,38,39,37,68,70,68,90,71,79,87,70,83,82,76,133

Mean predicted aligned error: 12.66 Å

Nearest PDB structures (foldseek):
  3vey-assembly1_A  TM=5.692E-01  e=2.068E-01  Homo s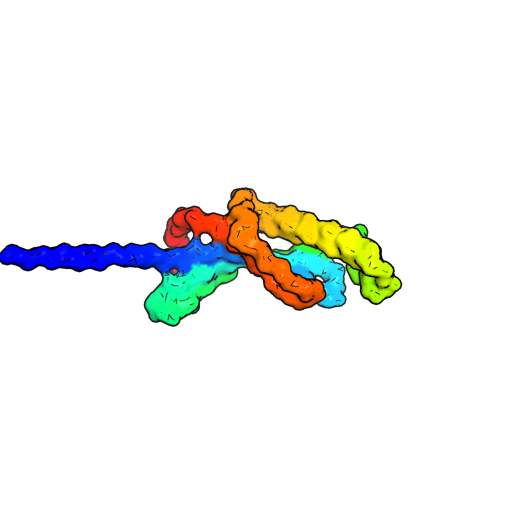apiens
  3qic-assembly1_A  TM=4.663E-01  e=3.815E-01  Homo sapiens
  6e1r-assembly1_B  TM=6.023E-01  e=1.468E+00  Acinetobacter phage vB_ApiP_P1
  7n46-assembly1_A  TM=3.348E-01  e=3.815E-01  Escherichia coli K-12
  7qoo-assembly1_P  TM=2.841E-01  e=6.388E+00  Homo sapiens